Protein AF-M0JMJ6-F1 (afdb_monomer_lite)

Foldseek 3Di:
DLVQLLVLVLLLVVLVPVPPPLLVVQCVVVVVPVPDSVVSSVSSSVVLDDPNGGDVVCVVPDPVVVSCVVCVVVSVVVD

Organism: NCBI:txid662476

Radius of gyration: 12.37 Å; chains: 1; bounding box: 31×25×28 Å

pLDDT: mean 80.18, std 8.47, range [51.59, 91.5]

Structure (mmCIF, N/CA/C/O backbone):
data_AF-M0JMJ6-F1
#
_entry.id   AF-M0JMJ6-F1
#
loop_
_atom_site.group_PDB
_atom_site.id
_atom_site.type_symbol
_atom_site.label_atom_id
_atom_site.label_alt_id
_atom_site.label_comp_id
_atom_site.label_asym_id
_atom_site.label_entity_id
_atom_site.label_seq_id
_atom_site.pdbx_PDB_ins_code
_atom_site.Cartn_x
_atom_site.Cartn_y
_atom_site.Cartn_z
_atom_site.occupancy
_atom_site.B_iso_or_equiv
_atom_site.auth_seq_id
_atom_site.auth_comp_id
_atom_site.auth_asym_id
_atom_site.auth_atom_id
_atom_site.pdbx_PDB_model_num
ATOM 1 N N . MET A 1 1 ? 3.633 -13.973 -12.119 1.00 51.59 1 MET A N 1
ATOM 2 C CA . MET A 1 1 ? 3.203 -13.893 -10.705 1.00 51.59 1 MET A CA 1
ATOM 3 C C . MET A 1 1 ? 4.126 -13.005 -9.868 1.00 51.59 1 MET A C 1
ATOM 5 O O . MET A 1 1 ? 3.596 -12.190 -9.138 1.00 51.59 1 MET A O 1
ATOM 9 N N . ILE A 1 2 ? 5.457 -13.038 -10.042 1.00 60.59 2 ILE A N 1
ATOM 10 C CA . ILE A 1 2 ? 6.408 -12.141 -9.334 1.00 60.59 2 ILE A CA 1
ATOM 11 C C . ILE A 1 2 ? 6.104 -10.646 -9.564 1.00 60.59 2 ILE A C 1
ATOM 13 O O . ILE A 1 2 ? 6.057 -9.866 -8.622 1.00 60.59 2 ILE A O 1
ATOM 17 N N . TYR A 1 3 ? 5.785 -10.266 -10.805 1.00 59.75 3 TYR A N 1
ATOM 18 C CA . TYR A 1 3 ? 5.476 -8.875 -11.164 1.00 59.75 3 TYR A CA 1
ATOM 19 C C . TYR A 1 3 ? 4.246 -8.296 -10.439 1.00 59.75 3 TYR A C 1
ATOM 21 O O . TYR A 1 3 ? 4.191 -7.102 -10.179 1.00 59.75 3 TYR A O 1
ATOM 29 N N . GLN A 1 4 ? 3.259 -9.133 -10.098 1.00 66.50 4 GLN A N 1
ATOM 30 C CA . GLN A 1 4 ? 2.071 -8.688 -9.361 1.00 66.50 4 GLN A CA 1
ATOM 31 C C . GLN A 1 4 ? 2.369 -8.450 -7.882 1.00 66.50 4 GLN A C 1
ATOM 33 O O . GLN A 1 4 ? 1.934 -7.440 -7.339 1.00 66.50 4 GLN A O 1
ATOM 38 N N . ASN A 1 5 ? 3.162 -9.328 -7.265 1.00 75.50 5 ASN A N 1
ATOM 39 C CA . ASN A 1 5 ? 3.594 -9.156 -5.879 1.00 75.50 5 ASN A CA 1
ATOM 40 C C . ASN A 1 5 ? 4.483 -7.918 -5.727 1.00 75.50 5 ASN A C 1
ATOM 42 O O . ASN A 1 5 ? 4.312 -7.161 -4.779 1.00 75.50 5 ASN A O 1
ATOM 46 N N . ARG A 1 6 ? 5.359 -7.660 -6.708 1.00 85.06 6 ARG A N 1
ATOM 47 C CA . ARG A 1 6 ? 6.165 -6.435 -6.756 1.00 85.06 6 ARG A CA 1
ATOM 48 C C . ARG A 1 6 ? 5.310 -5.179 -6.822 1.00 85.06 6 ARG A C 1
ATOM 50 O O . ARG A 1 6 ? 5.472 -4.298 -5.988 1.00 85.06 6 ARG A O 1
ATOM 57 N N . LYS A 1 7 ? 4.353 -5.121 -7.751 1.00 80.81 7 LYS A N 1
ATOM 58 C CA . LYS A 1 7 ? 3.440 -3.975 -7.879 1.00 80.81 7 LYS A CA 1
ATOM 59 C C . LYS A 1 7 ? 2.651 -3.698 -6.598 1.00 80.81 7 LYS A C 1
ATOM 61 O O . LYS A 1 7 ? 2.524 -2.544 -6.204 1.00 80.81 7 LYS A O 1
ATOM 66 N N . LEU A 1 8 ? 2.143 -4.745 -5.949 1.00 78.25 8 LEU A N 1
ATOM 67 C CA . LEU A 1 8 ? 1.430 -4.615 -4.680 1.00 78.25 8 LEU A CA 1
ATOM 68 C C . LEU A 1 8 ? 2.338 -4.068 -3.571 1.00 78.25 8 LEU A C 1
ATOM 70 O O . LEU A 1 8 ? 1.944 -3.158 -2.848 1.00 78.25 8 LEU A O 1
ATOM 74 N N . LEU A 1 9 ? 3.558 -4.592 -3.467 1.00 80.44 9 LEU A N 1
ATOM 75 C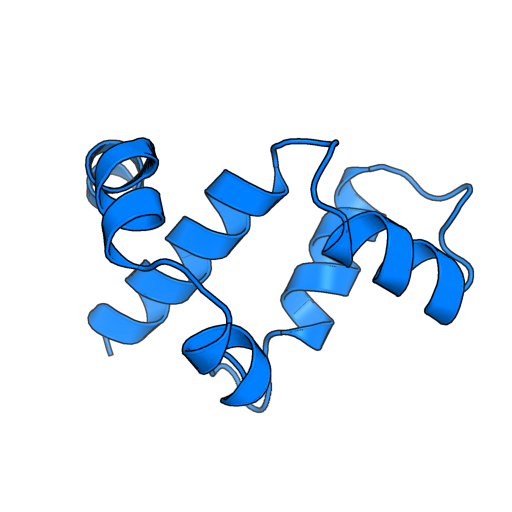 CA . LEU A 1 9 ? 4.508 -4.172 -2.446 1.00 80.44 9 LEU A CA 1
ATOM 76 C C . LEU A 1 9 ? 4.968 -2.721 -2.643 1.00 80.44 9 LEU A C 1
ATOM 78 O O . LEU A 1 9 ? 5.045 -1.968 -1.678 1.00 80.44 9 LEU A O 1
ATOM 82 N N . LEU A 1 10 ? 5.206 -2.296 -3.886 1.00 83.94 10 LEU A N 1
ATOM 83 C CA . LEU A 1 10 ? 5.514 -0.898 -4.206 1.00 83.94 10 LEU A CA 1
ATOM 84 C C . LEU A 1 10 ? 4.379 0.041 -3.787 1.00 83.94 10 LEU A C 1
ATOM 86 O O . LEU A 1 10 ? 4.633 1.099 -3.213 1.00 83.94 10 LEU A O 1
ATOM 90 N N . TRP A 1 11 ? 3.130 -0.367 -4.020 1.00 80.50 11 TRP A N 1
ATOM 91 C CA . TRP A 1 11 ? 1.961 0.371 -3.553 1.00 80.50 11 TRP A CA 1
ATOM 92 C C . TRP A 1 11 ? 1.885 0.446 -2.032 1.00 80.50 11 TRP A C 1
ATOM 94 O O . TRP A 1 11 ? 1.620 1.520 -1.505 1.00 80.50 11 TRP A O 1
ATOM 104 N N . GLN A 1 12 ? 2.142 -0.656 -1.327 1.00 77.06 12 GLN A N 1
ATOM 105 C CA . GLN A 1 12 ? 2.164 -0.687 0.138 1.00 77.06 12 GLN A CA 1
ATOM 106 C C . GLN A 1 12 ? 3.251 0.228 0.711 1.00 77.06 12 GLN A C 1
ATOM 108 O O . GLN A 1 12 ? 2.970 1.002 1.620 1.00 77.06 12 GLN A O 1
ATOM 113 N N . LEU A 1 13 ? 4.462 0.197 0.147 1.00 78.88 13 LEU A N 1
ATOM 114 C CA . LEU A 1 13 ? 5.578 1.050 0.569 1.00 78.88 13 LEU A CA 1
ATOM 115 C C . LEU A 1 13 ? 5.294 2.538 0.315 1.00 78.88 13 LEU A C 1
ATOM 117 O O . LEU A 1 13 ? 5.599 3.377 1.160 1.00 78.88 13 LEU A O 1
ATOM 121 N N . ALA A 1 14 ? 4.657 2.868 -0.812 1.00 79.25 14 ALA A N 1
ATOM 122 C CA . ALA A 1 14 ? 4.227 4.234 -1.100 1.00 79.25 14 ALA A CA 1
ATOM 123 C C . ALA A 1 14 ? 3.046 4.684 -0.222 1.00 79.25 14 ALA A C 1
ATOM 125 O O . ALA A 1 14 ? 2.949 5.858 0.139 1.00 79.25 14 ALA A O 1
ATOM 126 N N . ALA A 1 15 ? 2.157 3.756 0.136 1.00 72.81 15 ALA A N 1
ATOM 127 C CA . ALA A 1 15 ? 0.994 3.988 0.988 1.00 72.81 15 ALA A CA 1
ATOM 128 C C . ALA A 1 15 ? 1.370 4.135 2.477 1.00 72.81 15 ALA A C 1
ATOM 130 O O . ALA A 1 15 ? 0.754 4.927 3.183 1.00 72.81 15 ALA A O 1
ATOM 131 N N . ASP A 1 16 ? 2.426 3.470 2.956 1.00 68.56 16 ASP A N 1
ATOM 132 C CA . ASP A 1 16 ? 2.963 3.663 4.318 1.00 68.56 16 ASP A CA 1
ATOM 133 C C . ASP A 1 16 ? 3.497 5.103 4.541 1.00 68.56 16 ASP A C 1
ATOM 135 O O . ASP A 1 16 ? 3.628 5.609 5.661 1.00 68.56 16 ASP A O 1
ATOM 139 N N . GLY A 1 17 ? 3.690 5.855 3.453 1.00 56.97 17 GLY A N 1
ATOM 140 C CA . GLY A 1 17 ? 3.727 7.310 3.471 1.00 56.97 17 GLY A CA 1
ATOM 141 C C . GLY A 1 17 ? 2.344 7.886 3.783 1.00 56.97 17 GLY A C 1
ATOM 142 O O . GLY A 1 17 ? 1.572 8.169 2.870 1.00 56.97 17 GLY A O 1
ATOM 143 N N . ARG A 1 18 ? 2.071 8.120 5.076 1.00 55.88 18 ARG A N 1
ATOM 144 C CA . ARG A 1 18 ? 0.865 8.678 5.757 1.00 55.88 18 ARG A CA 1
ATOM 145 C C . ARG A 1 18 ? 0.175 9.918 5.135 1.00 55.88 18 ARG A C 1
ATOM 147 O O . ARG A 1 18 ? -0.715 10.512 5.741 1.00 55.88 18 ARG A O 1
ATOM 154 N N . SER A 1 19 ? 0.596 10.352 3.956 1.00 59.81 19 SER A N 1
ATOM 155 C CA . SER A 1 19 ? 0.112 11.496 3.184 1.00 59.81 19 SER A CA 1
ATOM 156 C C . SER A 1 19 ? -0.512 11.100 1.840 1.00 59.81 19 SER A C 1
ATOM 158 O O . SER A 1 19 ? -0.860 11.986 1.060 1.00 59.81 19 SER A O 1
ATOM 160 N N . PHE A 1 20 ? -0.658 9.804 1.538 1.00 70.31 20 PHE A N 1
ATOM 161 C CA . PHE A 1 20 ? -1.268 9.382 0.281 1.00 70.31 20 PHE A CA 1
ATOM 162 C C . PHE A 1 20 ? -2.766 9.722 0.253 1.00 70.31 2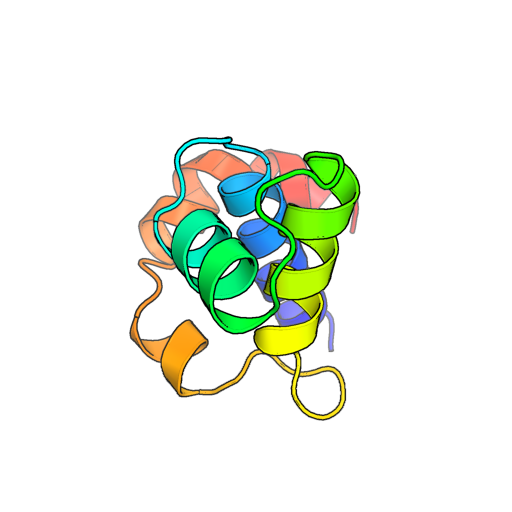0 PHE A C 1
ATOM 164 O O . PHE A 1 20 ? -3.549 9.264 1.089 1.00 70.31 20 PHE A O 1
ATOM 171 N N . CYS A 1 21 ? -3.183 10.520 -0.734 1.00 69.56 21 CYS A N 1
ATOM 172 C CA . CYS A 1 21 ? -4.565 10.996 -0.861 1.00 69.56 21 CYS A CA 1
ATOM 173 C C . CYS A 1 21 ? -5.585 9.851 -0.992 1.00 69.56 21 CYS A C 1
ATOM 175 O O . CYS A 1 21 ? -6.720 9.987 -0.540 1.00 69.56 21 CYS A O 1
ATOM 177 N N . GLY A 1 22 ? -5.170 8.704 -1.540 1.00 74.19 22 GLY A N 1
ATOM 178 C CA . GLY A 1 22 ? -5.999 7.503 -1.636 1.00 74.19 22 GLY A CA 1
ATOM 179 C C . GLY A 1 22 ? -6.353 6.880 -0.282 1.00 74.19 22 GLY A C 1
ATOM 180 O O . GLY A 1 22 ? -7.478 6.419 -0.117 1.00 74.19 22 GLY A O 1
ATOM 181 N N . ILE A 1 23 ? -5.454 6.927 0.709 1.00 76.56 23 ILE A N 1
ATOM 182 C CA . ILE A 1 23 ? -5.744 6.407 2.057 1.00 76.56 23 ILE A CA 1
ATOM 183 C C . ILE A 1 23 ? -6.791 7.280 2.735 1.00 76.56 23 ILE A C 1
ATOM 185 O O . ILE A 1 23 ? -7.780 6.767 3.243 1.00 76.56 23 ILE A O 1
ATOM 189 N N . GLN A 1 24 ? -6.618 8.603 2.690 1.00 77.56 24 GLN A N 1
ATOM 190 C CA . GLN A 1 24 ? -7.584 9.543 3.269 1.00 77.56 24 GLN A CA 1
ATOM 191 C C . GLN A 1 24 ? -8.962 9.422 2.607 1.00 77.56 24 GLN A C 1
ATOM 193 O O . GLN A 1 24 ? -9.989 9.531 3.279 1.00 77.56 24 GLN A O 1
ATOM 198 N N . PHE A 1 25 ? -8.987 9.179 1.292 1.00 83.12 25 PHE A N 1
ATOM 199 C CA . PHE A 1 25 ? -10.213 8.917 0.548 1.00 83.12 25 PHE A CA 1
ATOM 200 C C . PHE A 1 25 ? -10.900 7.633 1.029 1.00 83.12 25 PHE A C 1
ATOM 202 O O . PHE A 1 25 ? -12.066 7.688 1.413 1.00 83.12 25 PHE A O 1
ATOM 209 N N . ILE A 1 26 ? -10.183 6.506 1.085 1.00 85.56 26 ILE A N 1
ATOM 210 C CA . ILE A 1 26 ? -10.752 5.228 1.539 1.00 85.56 26 ILE A CA 1
ATOM 211 C C . ILE A 1 26 ? -11.171 5.284 3.009 1.00 85.56 26 ILE A C 1
ATOM 213 O O . ILE A 1 26 ? -12.251 4.805 3.349 1.00 85.56 26 ILE A O 1
ATOM 217 N N . ALA A 1 27 ? -10.379 5.924 3.870 1.00 86.12 27 ALA A N 1
ATOM 218 C CA . ALA A 1 27 ? -10.728 6.109 5.271 1.00 86.12 27 ALA A CA 1
ATOM 219 C C . ALA A 1 27 ? -12.029 6.906 5.433 1.00 86.12 27 ALA A C 1
ATOM 221 O O . ALA A 1 27 ? -12.832 6.604 6.307 1.00 86.12 27 ALA A O 1
ATOM 222 N N . ARG A 1 28 ? -12.284 7.893 4.566 1.00 87.38 28 ARG A N 1
ATOM 223 C CA . ARG A 1 28 ? -13.557 8.620 4.547 1.00 87.38 28 ARG A CA 1
ATOM 224 C C . ARG A 1 28 ? -14.708 7.778 3.995 1.00 87.38 28 ARG A C 1
ATOM 226 O O . ARG A 1 28 ? -15.765 7.747 4.611 1.00 87.38 28 ARG A O 1
ATOM 233 N N . GLU A 1 29 ? -14.521 7.123 2.853 1.00 90.56 29 GLU A N 1
ATOM 234 C CA . GLU A 1 29 ? -15.569 6.314 2.206 1.00 90.56 29 GLU A CA 1
ATOM 235 C C . GLU A 1 29 ? -16.012 5.126 3.070 1.00 90.56 29 GLU A C 1
ATOM 237 O O . GLU A 1 29 ? -17.166 4.708 3.001 1.00 90.56 29 GLU A O 1
ATOM 242 N N . ARG A 1 30 ? -15.106 4.585 3.895 1.00 88.88 30 ARG A N 1
ATOM 243 C CA . ARG A 1 30 ? -15.365 3.420 4.753 1.00 88.88 30 ARG A CA 1
ATOM 244 C C . ARG A 1 30 ? -15.556 3.744 6.235 1.00 88.88 30 ARG A C 1
ATOM 246 O O . ARG A 1 30 ? -15.615 2.814 7.030 1.00 88.88 30 ARG A O 1
ATOM 253 N N . ASP A 1 31 ? -15.673 5.023 6.596 1.00 91.50 31 ASP A N 1
ATOM 254 C CA . ASP A 1 31 ? -15.869 5.482 7.983 1.00 91.50 31 ASP A CA 1
ATOM 255 C C . ASP A 1 31 ? -14.762 5.013 8.957 1.00 91.50 31 ASP A C 1
ATOM 257 O O . ASP A 1 31 ? -15.004 4.611 10.090 1.00 91.50 31 ASP A O 1
ATOM 261 N N . LEU A 1 32 ? -13.509 5.047 8.493 1.00 91.38 32 LEU A N 1
ATOM 262 C CA . LEU A 1 32 ? -12.301 4.640 9.227 1.00 91.38 32 LEU A CA 1
ATOM 263 C C . LEU A 1 32 ? -11.426 5.834 9.635 1.00 91.38 32 LEU A C 1
ATOM 265 O O . LEU A 1 32 ? -10.241 5.670 9.909 1.00 91.38 32 LEU A O 1
ATOM 269 N N . GLN A 1 33 ? -11.969 7.052 9.658 1.00 89.00 33 GLN A N 1
ATOM 270 C CA . GLN A 1 33 ? -11.183 8.264 9.927 1.00 89.00 33 GLN A CA 1
ATOM 271 C C . GLN A 1 33 ? -10.558 8.274 11.332 1.00 89.00 33 GLN A C 1
ATOM 273 O O . GLN A 1 33 ? -9.448 8.777 11.500 1.00 89.00 33 GLN A O 1
ATOM 278 N N . ASP A 1 34 ? -11.247 7.671 12.303 1.00 91.31 34 ASP A N 1
ATOM 279 C CA . ASP A 1 34 ? -10.782 7.516 13.686 1.00 91.31 34 ASP A CA 1
ATOM 280 C C . ASP A 1 34 ? -10.059 6.174 13.932 1.00 91.31 34 ASP A C 1
ATOM 282 O O . ASP A 1 34 ? -9.606 5.908 15.048 1.00 91.31 34 ASP A O 1
ATOM 286 N N . ALA A 1 35 ? -9.951 5.315 12.909 1.00 89.62 35 ALA A N 1
ATOM 287 C CA . ALA A 1 35 ? -9.248 4.038 12.997 1.00 89.62 35 ALA A CA 1
ATOM 288 C C . ALA A 1 35 ? -7.728 4.241 13.037 1.00 89.62 35 ALA A C 1
ATOM 290 O O . ALA A 1 35 ? -7.206 5.303 12.677 1.00 89.62 35 ALA A O 1
ATOM 291 N N . SER A 1 36 ? -6.995 3.202 13.439 1.00 87.81 36 SER A N 1
ATOM 292 C CA . SER A 1 36 ? -5.534 3.237 13.385 1.00 87.81 36 SER A CA 1
ATOM 293 C C . SER A 1 36 ? -5.034 3.422 11.946 1.00 87.81 36 SER A C 1
ATOM 295 O O . SER A 1 36 ? -5.700 3.052 10.979 1.00 87.81 36 SER A O 1
ATOM 297 N N . ILE A 1 37 ? -3.837 3.994 11.788 1.00 79.81 37 ILE A N 1
ATOM 298 C CA . ILE A 1 37 ? -3.235 4.188 10.459 1.00 79.81 37 ILE A CA 1
ATOM 299 C C . ILE A 1 37 ? -3.081 2.853 9.726 1.00 79.81 37 ILE A C 1
ATOM 301 O O . ILE A 1 37 ? -3.388 2.781 8.539 1.00 79.81 37 ILE A O 1
ATOM 305 N N . ASP A 1 38 ? -2.685 1.799 10.438 1.00 80.62 38 ASP A N 1
ATOM 306 C CA . ASP A 1 38 ? -2.513 0.464 9.865 1.00 80.62 38 ASP A CA 1
ATOM 307 C C . ASP A 1 38 ? -3.834 -0.072 9.289 1.00 80.62 38 ASP A C 1
ATOM 309 O O . ASP A 1 38 ? -3.853 -0.631 8.195 1.00 80.62 38 ASP A O 1
ATOM 313 N N . GLU A 1 39 ? -4.963 0.168 9.966 1.00 84.19 39 GLU A N 1
ATOM 314 C CA . GLU A 1 39 ? -6.294 -0.203 9.466 1.00 84.19 39 GLU A CA 1
ATOM 315 C C . GLU A 1 39 ? -6.698 0.604 8.227 1.00 84.19 39 GLU A C 1
ATOM 317 O O . GLU A 1 39 ? -7.255 0.045 7.280 1.00 84.19 39 GLU A O 1
ATOM 322 N N . GLN A 1 40 ? -6.397 1.905 8.193 1.00 84.00 40 GLN A N 1
ATOM 323 C CA . GLN A 1 40 ? -6.689 2.751 7.031 1.00 84.00 40 GLN A CA 1
ATOM 324 C C . GLN A 1 40 ? -5.855 2.341 5.807 1.00 84.00 40 GLN A C 1
ATOM 326 O O . GLN A 1 40 ? -6.376 2.270 4.691 1.00 84.00 40 GLN A O 1
ATOM 331 N N . VAL A 1 41 ? -4.570 2.035 6.013 1.00 80.69 41 VAL A N 1
ATOM 332 C CA . VAL A 1 41 ? -3.666 1.527 4.972 1.00 80.69 41 VAL A CA 1
ATOM 333 C C . VAL A 1 41 ? -4.139 0.162 4.481 1.00 80.69 41 VAL A C 1
ATOM 335 O O . VAL A 1 41 ? -4.221 -0.049 3.271 1.00 80.69 41 VAL A O 1
ATOM 338 N N . GLN A 1 42 ? -4.516 -0.747 5.385 1.00 81.44 42 GLN A N 1
ATOM 339 C CA . GLN A 1 42 ? -5.014 -2.065 5.001 1.00 81.44 42 GLN A CA 1
ATOM 340 C C . GLN A 1 42 ? -6.303 -1.957 4.182 1.00 81.44 42 GLN A C 1
ATOM 342 O O . GLN A 1 42 ? -6.409 -2.587 3.135 1.00 81.44 42 GLN A O 1
ATOM 347 N N . ALA A 1 43 ? -7.247 -1.103 4.586 1.00 84.94 43 ALA A N 1
ATOM 348 C CA . ALA A 1 43 ? -8.473 -0.877 3.826 1.00 84.94 43 ALA A CA 1
ATOM 349 C C . ALA A 1 43 ? -8.196 -0.322 2.419 1.00 84.94 43 ALA A C 1
ATOM 351 O O . ALA A 1 43 ? -8.883 -0.685 1.465 1.00 84.94 43 ALA A O 1
ATOM 352 N N . PHE A 1 44 ? -7.189 0.543 2.277 1.00 84.12 44 PHE A N 1
ATOM 353 C CA . PHE A 1 44 ? -6.752 1.056 0.980 1.00 84.12 44 PHE A CA 1
ATOM 354 C C . PHE A 1 44 ? -6.129 -0.038 0.102 1.00 84.12 44 PHE A C 1
ATOM 356 O O . PHE A 1 44 ? -6.452 -0.137 -1.082 1.00 84.12 44 PHE A O 1
ATOM 363 N N . VAL A 1 45 ? -5.278 -0.888 0.679 1.00 80.62 45 VAL A N 1
ATOM 364 C CA . VAL A 1 45 ? -4.687 -2.042 -0.014 1.00 80.62 45 VAL A CA 1
ATOM 365 C C . VAL A 1 45 ? -5.768 -3.035 -0.445 1.00 80.62 45 VAL A C 1
ATOM 367 O O . VAL A 1 45 ? -5.751 -3.501 -1.583 1.00 80.62 45 VAL A O 1
ATOM 370 N N . ASP A 1 46 ? -6.734 -3.319 0.426 1.00 84.62 46 ASP A N 1
ATOM 371 C CA . ASP 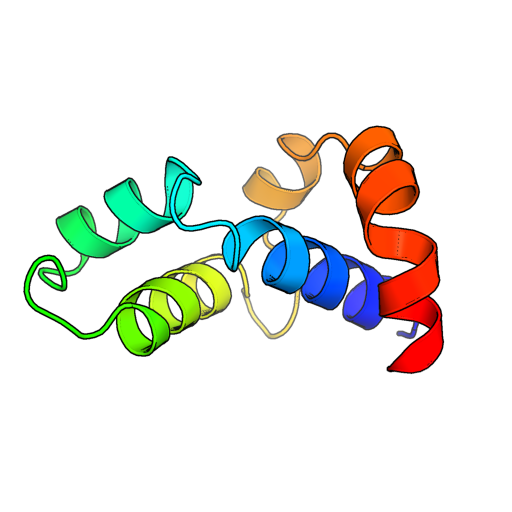A 1 46 ? -7.858 -4.205 0.130 1.00 84.62 46 ASP A CA 1
ATOM 372 C C . ASP A 1 46 ? -8.749 -3.636 -0.983 1.00 84.62 46 ASP A C 1
ATOM 374 O O . ASP A 1 46 ? -9.208 -4.383 -1.842 1.00 84.62 46 ASP A O 1
ATOM 378 N N . ASP A 1 47 ? -8.979 -2.318 -1.010 1.00 85.06 47 ASP A N 1
ATOM 379 C CA . ASP A 1 47 ? -9.741 -1.672 -2.087 1.00 85.06 47 ASP A CA 1
ATOM 380 C C . ASP A 1 47 ? -9.018 -1.743 -3.438 1.00 85.06 47 ASP A C 1
ATOM 382 O O . ASP A 1 47 ? -9.632 -1.951 -4.488 1.00 85.06 47 ASP A O 1
ATOM 386 N N . MET A 1 48 ? -7.694 -1.614 -3.401 1.00 81.38 48 MET A N 1
ATOM 387 C CA . MET A 1 48 ? -6.836 -1.724 -4.571 1.00 81.38 48 MET A CA 1
ATOM 388 C C . MET A 1 48 ? -6.784 -3.155 -5.122 1.00 81.38 48 MET A C 1
ATOM 390 O O . MET A 1 48 ? -6.596 -3.337 -6.328 1.00 81.38 48 MET A O 1
ATOM 394 N N . LEU A 1 49 ? -6.950 -4.171 -4.271 1.00 82.06 49 LEU A N 1
ATOM 395 C CA . LEU A 1 49 ? -6.896 -5.581 -4.643 1.00 82.06 49 LEU A CA 1
ATOM 396 C C . LEU A 1 49 ? -8.271 -6.125 -5.061 1.00 82.06 49 LEU A C 1
ATOM 398 O O . LEU A 1 49 ? -9.101 -6.491 -4.237 1.00 82.06 49 LEU A O 1
ATOM 402 N N . SER A 1 50 ? -8.479 -6.303 -6.366 1.00 75.00 50 SER A N 1
ATOM 403 C CA . SER A 1 50 ? -9.593 -7.088 -6.914 1.00 75.00 50 SER A CA 1
ATOM 404 C C . SER A 1 50 ? -9.104 -8.489 -7.282 1.00 75.00 50 SER A C 1
ATOM 406 O O . SER A 1 50 ? -8.204 -8.640 -8.109 1.00 75.00 50 SER A O 1
ATOM 408 N N . ASP A 1 51 ? -9.654 -9.525 -6.640 1.00 77.56 51 ASP A N 1
ATOM 409 C CA . ASP A 1 51 ? -9.269 -10.934 -6.840 1.00 77.56 51 ASP A CA 1
ATOM 410 C C . ASP A 1 51 ? -7.748 -11.186 -6.727 1.00 77.56 51 ASP A C 1
ATOM 412 O O . ASP A 1 51 ? -7.153 -11.949 -7.494 1.00 77.56 51 ASP A O 1
ATOM 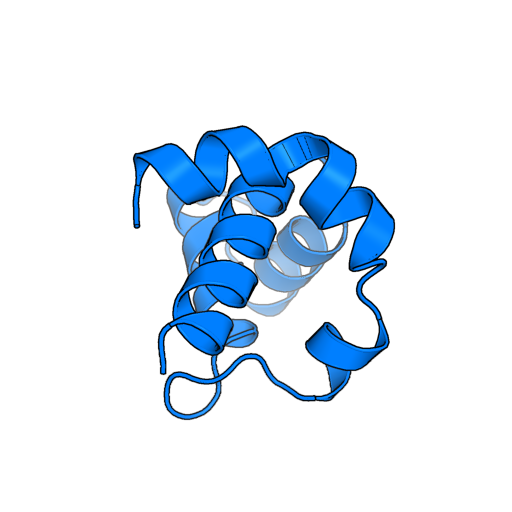416 N N . GLY A 1 52 ? -7.092 -10.505 -5.779 1.00 72.50 52 GLY A N 1
ATOM 417 C CA . GLY A 1 52 ? -5.642 -10.599 -5.562 1.00 72.50 52 GLY A CA 1
ATOM 418 C C . GLY A 1 52 ? -4.796 -9.874 -6.614 1.00 72.50 52 GLY A C 1
ATOM 419 O O . GLY A 1 52 ? -3.587 -10.094 -6.692 1.00 72.50 52 GLY A O 1
ATOM 420 N N . LYS A 1 53 ? -5.407 -9.016 -7.439 1.00 75.31 53 LYS A N 1
ATOM 421 C CA . LYS A 1 53 ? -4.730 -8.201 -8.450 1.00 75.31 53 LYS A CA 1
ATOM 422 C C . LYS A 1 53 ? -4.974 -6.725 -8.188 1.00 75.31 53 LYS A C 1
ATOM 424 O O . LYS A 1 53 ? -6.084 -6.337 -7.842 1.00 75.31 53 LYS A O 1
ATOM 429 N N . VAL A 1 54 ? -3.961 -5.898 -8.434 1.00 79.50 54 VAL A N 1
ATOM 430 C CA . VAL A 1 54 ? -4.148 -4.443 -8.477 1.00 79.50 54 VAL A CA 1
ATOM 431 C C . VAL A 1 54 ? -5.197 -4.126 -9.541 1.00 79.50 54 VAL A C 1
ATOM 433 O O . VAL A 1 54 ? -5.078 -4.550 -10.695 1.00 79.50 54 VAL A O 1
ATOM 436 N N . ARG A 1 55 ? -6.243 -3.416 -9.129 1.00 82.94 55 ARG A N 1
ATOM 437 C CA . ARG A 1 55 ? -7.316 -2.938 -9.995 1.00 82.94 55 ARG A CA 1
ATOM 438 C C . ARG A 1 55 ? -6.753 -2.068 -11.131 1.00 82.94 55 ARG A C 1
ATOM 440 O O . ARG A 1 55 ? -5.871 -1.246 -10.868 1.00 82.94 55 ARG A O 1
ATOM 447 N N . PRO A 1 56 ? -7.252 -2.202 -12.375 1.00 82.50 56 PRO A N 1
ATOM 448 C CA . PRO A 1 56 ? -6.726 -1.463 -13.526 1.00 82.50 56 PRO A CA 1
ATOM 449 C C . PRO A 1 56 ? -6.698 0.058 -13.343 1.00 82.50 56 PRO A C 1
ATOM 451 O O . PRO A 1 56 ? -5.806 0.719 -13.862 1.00 82.50 56 PRO A O 1
ATOM 454 N N . GLU A 1 57 ? -7.654 0.616 -12.603 1.00 80.88 57 GLU A N 1
ATOM 455 C CA . GLU A 1 57 ? -7.747 2.051 -12.332 1.00 80.88 57 GLU A CA 1
ATOM 456 C C . GLU A 1 57 ? -6.551 2.543 -11.511 1.00 80.88 57 GLU A C 1
ATOM 458 O O . GLU A 1 57 ? -5.958 3.567 -11.838 1.00 80.88 57 GLU A O 1
ATOM 463 N N . TYR A 1 58 ? -6.141 1.771 -10.502 1.00 78.12 58 TYR A N 1
ATOM 464 C CA . TYR A 1 58 ? -4.939 2.061 -9.724 1.00 78.12 58 TYR A CA 1
ATOM 465 C C . TYR A 1 58 ? -3.677 1.810 -10.546 1.00 78.12 58 TYR A C 1
ATOM 467 O O . TYR A 1 58 ? -2.756 2.620 -10.511 1.00 78.12 58 TYR A O 1
ATOM 475 N N . ASP A 1 59 ? -3.649 0.731 -11.333 1.00 78.81 59 ASP A N 1
ATOM 476 C CA . ASP A 1 59 ? -2.506 0.403 -12.191 1.00 78.81 59 ASP A CA 1
ATOM 477 C C . ASP A 1 59 ? -2.230 1.496 -13.238 1.00 78.81 59 ASP A C 1
ATOM 479 O O . ASP A 1 59 ? -1.073 1.784 -13.529 1.00 78.81 59 ASP A O 1
ATOM 483 N N . ALA A 1 60 ? -3.279 2.130 -13.771 1.00 80.56 60 ALA A N 1
ATOM 484 C CA . ALA A 1 60 ? -3.178 3.198 -14.763 1.00 80.56 60 ALA A CA 1
ATOM 485 C C . ALA A 1 60 ? -2.852 4.576 -14.160 1.00 80.56 60 ALA A C 1
ATOM 487 O O . ALA A 1 60 ? -2.291 5.424 -14.852 1.00 80.56 60 ALA A O 1
ATOM 488 N N . MET A 1 61 ? -3.221 4.818 -12.899 1.00 78.25 61 MET A N 1
ATOM 489 C CA . MET A 1 61 ? -2.945 6.079 -12.200 1.00 78.25 61 MET A CA 1
ATOM 490 C C . MET A 1 61 ? -1.565 6.112 -11.531 1.00 78.25 61 MET A C 1
ATOM 492 O O . MET A 1 61 ? -1.114 7.187 -11.136 1.00 78.25 61 MET A O 1
ATOM 496 N N . ALA A 1 62 ? -0.906 4.960 -11.378 1.00 81.38 62 ALA A N 1
ATOM 497 C CA . ALA A 1 62 ? 0.408 4.872 -10.755 1.00 81.38 62 ALA A CA 1
ATOM 498 C C . ALA A 1 62 ? 1.514 5.364 -11.697 1.00 81.38 62 ALA A C 1
ATOM 500 O O . ALA A 1 62 ? 1.628 4.910 -12.838 1.00 81.38 62 ALA A O 1
ATOM 501 N N . ASP A 1 63 ? 2.398 6.214 -11.180 1.00 85.69 63 ASP A N 1
ATOM 502 C CA . ASP A 1 63 ? 3.701 6.444 -11.797 1.00 85.69 63 ASP A CA 1
ATOM 503 C C . ASP A 1 63 ? 4.646 5.301 -11.398 1.00 85.69 63 ASP A C 1
ATOM 505 O O . ASP A 1 63 ? 5.308 5.334 -10.358 1.00 85.69 63 ASP A O 1
ATOM 509 N N . TRP A 1 64 ? 4.644 4.238 -12.205 1.00 83.44 64 TRP A N 1
ATOM 510 C CA . TRP A 1 64 ? 5.418 3.028 -11.925 1.00 83.44 64 TRP A CA 1
ATOM 511 C C . TRP A 1 64 ? 6.926 3.266 -11.919 1.00 83.44 64 TRP A C 1
ATOM 513 O O . TRP A 1 64 ? 7.618 2.653 -11.111 1.00 83.44 64 TRP A O 1
ATOM 523 N N . GLU A 1 65 ? 7.437 4.161 -12.7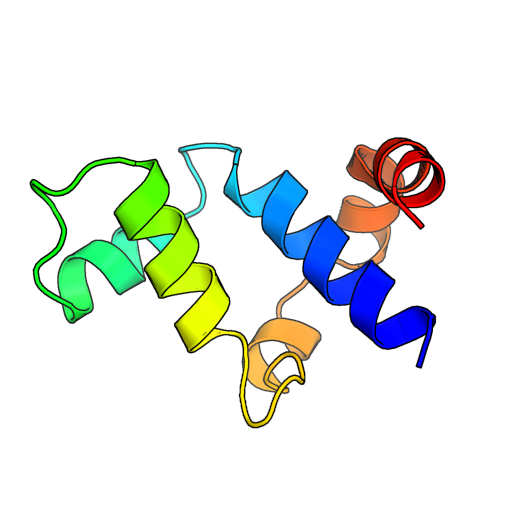66 1.00 86.19 65 GLU A N 1
ATOM 524 C CA . GLU A 1 65 ? 8.861 4.507 -12.754 1.00 86.19 65 GLU A CA 1
ATOM 525 C C . GLU A 1 65 ? 9.237 5.212 -11.451 1.00 86.19 65 GLU A C 1
ATOM 527 O O . GLU A 1 65 ? 10.247 4.862 -10.840 1.00 86.19 65 GLU A O 1
ATOM 532 N N . ALA A 1 66 ? 8.409 6.148 -10.977 1.00 85.06 66 ALA A N 1
ATOM 533 C CA . ALA A 1 66 ? 8.652 6.822 -9.705 1.00 85.06 66 ALA A CA 1
ATOM 534 C C . ALA A 1 66 ? 8.558 5.866 -8.504 1.00 85.06 66 ALA A C 1
ATOM 536 O O . ALA A 1 66 ? 9.356 5.968 -7.570 1.00 85.06 66 ALA A O 1
ATOM 537 N N . LEU A 1 67 ? 7.605 4.928 -8.515 1.00 85.94 67 LEU A N 1
ATOM 538 C CA . LEU A 1 67 ? 7.481 3.914 -7.465 1.00 85.94 67 LEU A CA 1
ATOM 539 C C . LEU A 1 67 ? 8.703 2.989 -7.424 1.00 85.94 67 LEU A C 1
ATOM 541 O O . LEU A 1 67 ? 9.268 2.771 -6.353 1.00 85.94 67 LEU A O 1
ATOM 545 N N . GLU A 1 68 ? 9.143 2.488 -8.577 1.00 86.94 68 GLU A N 1
ATOM 546 C CA . GLU A 1 68 ? 10.339 1.647 -8.693 1.00 86.94 68 GLU A CA 1
ATOM 547 C C . GLU A 1 68 ? 11.607 2.407 -8.275 1.00 86.94 68 GLU A C 1
ATOM 549 O O . GLU A 1 68 ? 12.423 1.874 -7.529 1.00 86.94 68 GLU A O 1
ATOM 554 N N . ALA A 1 69 ? 11.757 3.674 -8.668 1.00 88.88 69 ALA A N 1
ATOM 555 C CA . ALA A 1 69 ? 12.917 4.481 -8.289 1.00 88.88 69 ALA A CA 1
ATOM 556 C C . ALA A 1 69 ? 13.004 4.747 -6.775 1.00 88.88 69 ALA A C 1
ATOM 558 O O . ALA A 1 69 ? 14.102 4.806 -6.226 1.00 88.88 69 ALA A O 1
ATOM 559 N N . ASN A 1 70 ? 11.863 4.915 -6.100 1.00 87.25 70 ASN A N 1
ATOM 560 C CA . ASN A 1 70 ? 11.827 5.233 -4.669 1.00 87.25 70 ASN A CA 1
ATOM 561 C C . ASN A 1 70 ? 11.819 3.994 -3.766 1.00 87.25 70 ASN 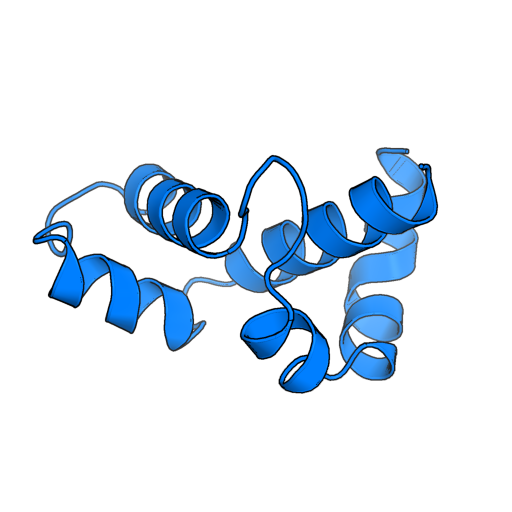A C 1
ATOM 563 O O . ASN A 1 70 ? 12.328 4.049 -2.647 1.00 87.25 70 ASN A O 1
ATOM 567 N N . HIS A 1 71 ? 11.212 2.896 -4.221 1.00 87.00 71 HIS A N 1
ATOM 568 C CA . HIS A 1 71 ? 10.916 1.736 -3.379 1.00 87.00 71 HIS A CA 1
ATOM 569 C C . HIS A 1 71 ? 11.375 0.402 -3.976 1.00 87.00 71 HIS A C 1
ATOM 571 O O . HIS A 1 71 ? 11.278 -0.613 -3.291 1.00 87.00 71 HIS A O 1
ATOM 577 N N . GLY A 1 72 ? 11.886 0.376 -5.210 1.00 86.50 72 GLY A N 1
ATOM 578 C CA . GLY A 1 72 ? 12.281 -0.847 -5.914 1.00 86.50 72 GLY A CA 1
ATOM 579 C C . GLY A 1 72 ? 13.323 -1.666 -5.157 1.00 86.50 72 GLY A C 1
ATOM 580 O O . GLY A 1 72 ? 13.097 -2.853 -4.925 1.00 86.50 72 GLY A O 1
ATOM 581 N N . ASP A 1 73 ? 14.388 -1.018 -4.676 1.00 89.06 73 ASP A N 1
ATOM 582 C CA . ASP A 1 73 ? 15.453 -1.664 -3.892 1.00 89.06 73 ASP A CA 1
ATOM 583 C C . ASP A 1 73 ? 14.939 -2.248 -2.568 1.00 89.06 73 ASP A C 1
ATOM 585 O O . ASP A 1 73 ? 15.424 -3.275 -2.096 1.00 89.06 73 ASP A O 1
ATOM 589 N N . THR A 1 74 ? 13.959 -1.590 -1.942 1.00 85.56 74 THR A N 1
ATOM 590 C CA . THR A 1 74 ? 13.290 -2.113 -0.746 1.00 85.56 74 THR A CA 1
ATOM 591 C C . THR A 1 74 ? 12.393 -3.285 -1.118 1.00 85.56 74 THR A C 1
ATOM 593 O O . THR A 1 74 ? 12.436 -4.313 -0.453 1.00 85.56 74 THR A O 1
ATOM 596 N N . ALA A 1 75 ? 11.631 -3.179 -2.207 1.00 86.25 75 ALA A N 1
ATOM 597 C CA . ALA A 1 75 ? 10.776 -4.254 -2.688 1.00 86.25 75 ALA A CA 1
ATOM 598 C C . ALA A 1 75 ? 11.577 -5.521 -3.042 1.00 86.25 75 ALA A C 1
ATOM 600 O O . ALA A 1 75 ? 11.137 -6.620 -2.717 1.00 86.25 75 ALA A O 1
ATOM 601 N N . ASP A 1 76 ? 12.772 -5.374 -3.624 1.00 86.62 76 ASP A N 1
ATOM 602 C CA . ASP A 1 76 ? 13.687 -6.486 -3.927 1.00 86.62 76 ASP A CA 1
ATOM 603 C C . ASP A 1 76 ? 14.239 -7.192 -2.675 1.00 86.62 76 ASP A C 1
ATOM 605 O O . ASP A 1 76 ? 14.680 -8.331 -2.764 1.00 86.62 76 ASP A O 1
ATOM 609 N N . GLN A 1 77 ? 14.209 -6.562 -1.496 1.00 85.56 77 GLN A N 1
ATOM 610 C CA . GLN A 1 77 ? 14.632 -7.207 -0.242 1.00 85.56 77 GLN A CA 1
ATOM 611 C C . GLN A 1 77 ? 13.547 -8.101 0.373 1.00 85.56 77 GLN A C 1
ATOM 613 O O . GLN A 1 77 ? 13.858 -8.962 1.197 1.00 85.56 77 GLN A O 1
ATOM 618 N N . TYR A 1 78 ? 12.282 -7.889 0.005 1.00 79.19 78 TYR A N 1
ATOM 619 C CA . TYR A 1 78 ? 11.131 -8.627 0.535 1.00 79.19 78 TYR A CA 1
ATOM 620 C C . TYR A 1 78 ? 10.614 -9.723 -0.414 1.00 79.19 78 TYR A C 1
ATOM 622 O O . TYR A 1 78 ? 9.753 -10.507 -0.002 1.00 79.19 78 TYR A O 1
ATOM 630 N N . LEU A 1 79 ? 11.102 -9.778 -1.660 1.00 79.62 79 LEU A N 1
ATOM 631 C CA . LEU A 1 79 ? 10.682 -10.710 -2.719 1.00 79.62 79 LEU A CA 1
ATOM 632 C C . LEU A 1 79 ? 11.780 -11.712 -3.081 1.00 79.62 79 LEU A C 1
ATOM 634 O O . LEU A 1 79 ? 11.401 -12.853 -3.437 1.00 79.62 79 LEU A O 1
#

Secondary structure (DSSP, 8-state):
-HHHHHHHHHHHHHHSSTT-HHHHHHHHHTT-TTS-HHHHHHHHHHHHEETTEE-HHHHHHS-HHHHHHHHHHHHHHH-

Sequence (79 aa):
MIYQNRKLLLWQLAADGRSFCGIQFIARERDLQDASIDEQVQAFVDDMLSDGKVRPEYDAMADWEALEANHGDTADQYL